Protein AF-A0A9E7EWZ8-F1 (afdb_monomer)

Structure (mmCIF, N/CA/C/O backbone):
data_AF-A0A9E7EWZ8-F1
#
_entry.id   AF-A0A9E7EWZ8-F1
#
loop_
_atom_site.group_PDB
_atom_site.id
_atom_site.type_symbol
_atom_site.label_atom_id
_atom_site.label_alt_id
_atom_site.label_comp_id
_atom_site.label_asym_id
_atom_site.label_entity_id
_atom_site.label_seq_id
_atom_site.pdbx_PDB_ins_code
_atom_site.Cartn_x
_atom_site.Cartn_y
_atom_site.Cartn_z
_atom_site.occupancy
_atom_site.B_iso_or_equiv
_atom_site.auth_seq_id
_atom_site.auth_comp_id
_atom_site.auth_asym_id
_atom_site.auth_atom_id
_atom_site.pdbx_PDB_model_num
ATOM 1 N N . MET A 1 1 ? -55.919 -7.706 15.756 1.00 34.88 1 MET A N 1
ATOM 2 C CA . MET A 1 1 ? -54.892 -8.563 15.120 1.00 34.88 1 MET A CA 1
ATOM 3 C C . MET A 1 1 ? -53.896 -7.670 14.399 1.00 34.88 1 MET A C 1
ATOM 5 O O . MET A 1 1 ? -54.303 -6.879 13.559 1.00 34.88 1 MET A O 1
ATOM 9 N N . LYS A 1 2 ? -52.622 -7.736 14.800 1.00 37.19 2 LYS A N 1
ATOM 10 C CA . LYS A 1 2 ? -51.509 -6.950 14.251 1.00 37.19 2 LYS A CA 1
ATOM 11 C C . LYS A 1 2 ? -51.188 -7.397 12.819 1.00 37.19 2 LYS A C 1
ATOM 13 O O . LYS A 1 2 ? -51.074 -8.593 12.573 1.00 37.19 2 LYS A O 1
ATOM 18 N N . ARG A 1 3 ? -50.943 -6.445 11.919 1.00 30.86 3 ARG A N 1
ATOM 19 C CA . ARG A 1 3 ? -50.059 -6.634 10.760 1.00 30.86 3 ARG A CA 1
ATOM 20 C C . ARG A 1 3 ? -49.064 -5.478 10.761 1.00 30.86 3 ARG A C 1
ATOM 22 O O . ARG A 1 3 ? -49.385 -4.379 10.330 1.00 30.86 3 ARG A O 1
ATOM 29 N N . GLN A 1 4 ? -47.894 -5.724 11.343 1.00 34.41 4 GLN A N 1
ATOM 30 C CA . GLN A 1 4 ? -46.719 -4.868 11.202 1.00 34.41 4 GLN A CA 1
ATOM 31 C C . GLN A 1 4 ? -46.021 -5.235 9.889 1.00 34.41 4 GLN A C 1
ATOM 33 O O . GLN A 1 4 ? -45.801 -6.413 9.607 1.00 34.41 4 GLN A O 1
ATOM 38 N N . ALA A 1 5 ? -45.732 -4.217 9.081 1.00 38.06 5 ALA A N 1
ATOM 39 C CA . ALA A 1 5 ? -44.896 -4.308 7.890 1.00 38.06 5 ALA A CA 1
ATOM 40 C C . ALA A 1 5 ? -43.422 -4.554 8.289 1.00 38.06 5 ALA A C 1
ATOM 42 O O . ALA A 1 5 ? -43.029 -4.178 9.395 1.00 38.06 5 ALA A O 1
ATOM 43 N N . PRO A 1 6 ? -42.603 -5.191 7.432 1.00 39.62 6 PRO A N 1
ATOM 44 C CA . PRO A 1 6 ? -41.259 -5.607 7.805 1.00 39.62 6 PRO A CA 1
ATOM 45 C C . PRO A 1 6 ? -40.317 -4.402 7.886 1.00 39.62 6 PRO A C 1
ATOM 47 O O . PRO A 1 6 ? -40.080 -3.691 6.912 1.00 39.62 6 PRO A O 1
ATOM 50 N N . GLU A 1 7 ? -39.752 -4.210 9.071 1.00 36.72 7 GLU A N 1
ATOM 51 C CA . GLU A 1 7 ? -38.793 -3.175 9.455 1.00 36.72 7 GLU A CA 1
ATOM 52 C C . GLU A 1 7 ? -37.387 -3.474 8.884 1.00 36.72 7 GLU A C 1
ATOM 54 O O . GLU A 1 7 ? -36.395 -3.597 9.598 1.00 36.72 7 GLU A O 1
ATOM 59 N N . ALA A 1 8 ? -37.289 -3.637 7.561 1.00 39.12 8 ALA A N 1
ATOM 60 C CA . ALA A 1 8 ? -36.042 -3.891 6.835 1.00 39.12 8 ALA A CA 1
ATOM 61 C C . ALA A 1 8 ? -35.404 -2.590 6.306 1.00 39.12 8 ALA A C 1
ATOM 63 O O . ALA A 1 8 ? -34.856 -2.541 5.205 1.00 39.12 8 ALA A O 1
ATOM 64 N N . ALA A 1 9 ? -35.441 -1.517 7.100 1.00 39.19 9 ALA A N 1
ATOM 65 C CA . ALA A 1 9 ? -34.674 -0.301 6.844 1.00 39.19 9 ALA A CA 1
ATOM 66 C C . ALA A 1 9 ? -33.208 -0.516 7.276 1.00 39.19 9 ALA A C 1
ATOM 68 O O . ALA A 1 9 ? -32.762 -0.077 8.330 1.00 39.19 9 ALA A O 1
ATOM 69 N N . THR A 1 10 ? -32.484 -1.282 6.455 1.00 43.75 10 THR A N 1
ATOM 70 C CA . THR A 1 10 ? -31.023 -1.315 6.260 1.00 43.75 10 THR A CA 1
ATOM 71 C C . THR A 1 10 ? -30.166 -0.754 7.408 1.00 43.75 10 THR A C 1
ATOM 73 O O . THR A 1 10 ? -29.656 0.367 7.337 1.00 43.75 10 THR A O 1
ATOM 76 N N . ARG A 1 11 ? -29.852 -1.579 8.418 1.00 45.97 11 ARG A N 1
ATOM 77 C CA . ARG A 1 11 ? -28.589 -1.397 9.151 1.00 45.97 11 ARG A CA 1
ATOM 78 C C . ARG A 1 11 ? -27.462 -1.653 8.151 1.00 45.97 11 ARG A C 1
ATOM 80 O O . ARG A 1 11 ? -27.080 -2.801 7.944 1.00 45.97 11 ARG A O 1
ATOM 87 N N . ARG A 1 12 ? -26.937 -0.610 7.493 1.00 53.25 12 ARG A N 1
ATOM 88 C CA . ARG A 1 12 ? -25.645 -0.726 6.796 1.00 53.25 12 ARG A CA 1
ATOM 89 C C . ARG A 1 12 ? -24.671 -1.292 7.823 1.00 53.25 12 ARG A C 1
ATOM 91 O O . ARG A 1 12 ? -24.496 -0.684 8.880 1.00 53.25 12 ARG A O 1
ATOM 98 N N . SER A 1 13 ? -24.111 -2.468 7.548 1.00 60.56 13 SER A N 1
ATOM 99 C CA . SER A 1 13 ? -23.089 -3.066 8.403 1.00 60.56 13 SER A CA 1
ATOM 100 C C . SER A 1 13 ? -22.003 -2.025 8.694 1.00 60.56 13 SER A C 1
ATOM 102 O O . SER A 1 13 ? -21.724 -1.180 7.838 1.00 60.56 13 SER A O 1
ATOM 104 N N . SER A 1 14 ? -21.404 -2.024 9.889 1.00 69.31 14 SER A N 1
ATOM 105 C CA . SER A 1 14 ? -20.381 -1.022 10.219 1.00 69.31 14 SER A CA 1
ATOM 106 C C . SER A 1 14 ? -19.256 -1.006 9.179 1.00 69.31 14 SER A C 1
ATOM 108 O O . SER A 1 14 ? -18.826 0.074 8.785 1.00 69.31 14 SER A O 1
ATOM 110 N N . TYR A 1 15 ? -18.897 -2.163 8.603 1.00 76.00 15 TYR A N 1
ATOM 111 C CA . TYR A 1 15 ? -17.931 -2.231 7.505 1.00 76.00 15 TYR A CA 1
ATOM 112 C C . TYR A 1 15 ? -18.390 -1.520 6.225 1.00 76.00 15 TYR A C 1
ATOM 114 O O . TYR A 1 15 ? -17.564 -0.919 5.541 1.00 76.00 15 TYR A O 1
ATOM 122 N N . ALA A 1 16 ? -19.688 -1.531 5.899 1.00 81.81 16 ALA A N 1
ATOM 123 C CA . ALA A 1 16 ? -20.202 -0.789 4.753 1.00 81.81 16 ALA A CA 1
ATOM 124 C C . ALA A 1 16 ? -20.074 0.718 4.969 1.00 81.81 16 ALA A C 1
ATOM 126 O O . ALA A 1 16 ? -19.620 1.453 4.093 1.00 81.81 16 ALA A O 1
ATOM 127 N N . ARG A 1 17 ? -20.391 1.183 6.179 1.00 83.62 17 ARG A N 1
ATOM 128 C CA . ARG A 1 17 ? -20.191 2.587 6.543 1.00 83.62 17 ARG A CA 1
ATOM 129 C C . ARG A 1 17 ? -18.715 2.983 6.460 1.00 83.62 17 ARG A C 1
ATOM 131 O O . ARG A 1 17 ? -18.407 4.012 5.872 1.00 83.62 17 ARG A O 1
ATOM 138 N N . CYS A 1 18 ? -17.814 2.147 6.975 1.00 87.50 18 CYS A N 1
ATOM 139 C CA . CYS A 1 18 ? -16.376 2.391 6.903 1.00 87.50 18 CYS A CA 1
ATOM 140 C C . CYS A 1 18 ? -15.867 2.428 5.452 1.00 87.50 18 CYS A C 1
ATOM 142 O O . CYS A 1 18 ? -15.155 3.358 5.087 1.00 87.50 18 CYS A O 1
ATOM 144 N N . CYS A 1 19 ? -16.277 1.484 4.596 1.00 91.69 19 CYS A N 1
ATOM 145 C CA . CYS A 1 19 ? -15.894 1.488 3.181 1.00 91.69 19 CYS A CA 1
ATOM 146 C C . CYS A 1 19 ? -16.435 2.701 2.413 1.00 91.69 19 CYS A C 1
ATOM 148 O O . CYS A 1 19 ? -15.757 3.197 1.511 1.00 91.69 19 CYS A O 1
ATOM 150 N N . ALA A 1 20 ? -17.621 3.205 2.766 1.00 92.00 20 ALA A N 1
ATOM 151 C CA . ALA A 1 20 ? -18.188 4.405 2.150 1.00 92.00 20 ALA A CA 1
ATOM 152 C C . ALA A 1 20 ? -17.351 5.673 2.403 1.00 92.00 20 ALA A C 1
ATOM 154 O O . ALA A 1 20 ? -17.401 6.588 1.590 1.00 92.00 20 ALA A O 1
ATOM 155 N N . ALA A 1 21 ? -16.568 5.713 3.486 1.00 90.25 21 ALA A N 1
ATOM 156 C CA . ALA A 1 21 ? -15.674 6.824 3.816 1.00 90.25 21 ALA A CA 1
ATOM 157 C C . ALA A 1 21 ? -14.278 6.713 3.167 1.00 90.25 21 ALA A C 1
ATOM 159 O O . ALA A 1 21 ? -13.420 7.562 3.394 1.00 90.25 21 ALA A O 1
ATOM 160 N N . THR A 1 22 ? -14.021 5.665 2.376 1.00 95.06 22 THR A N 1
ATOM 161 C CA . THR A 1 22 ? -12.732 5.478 1.687 1.00 95.06 22 THR A CA 1
ATOM 162 C C . THR A 1 22 ? -12.719 6.148 0.313 1.00 95.06 22 THR A C 1
ATOM 164 O O . THR A 1 22 ? -13.764 6.348 -0.300 1.00 95.06 22 THR A O 1
ATOM 167 N N . LEU A 1 23 ? -11.526 6.441 -0.218 1.00 96.88 23 LEU A N 1
ATOM 168 C CA . LEU A 1 23 ? -11.376 7.010 -1.564 1.00 96.88 23 LEU A CA 1
ATOM 169 C C . LEU A 1 23 ? -11.792 6.028 -2.674 1.00 96.88 23 LEU A C 1
ATOM 171 O O . LEU A 1 23 ? -12.221 6.451 -3.747 1.00 96.88 23 LEU A O 1
ATOM 175 N N . TYR A 1 24 ? -11.703 4.715 -2.425 1.00 97.56 24 TYR A N 1
ATOM 176 C CA . TYR A 1 24 ? -12.107 3.684 -3.383 1.00 97.56 24 TYR A CA 1
ATOM 177 C C . TYR A 1 24 ? -13.147 2.726 -2.775 1.00 97.56 24 TYR A C 1
ATOM 179 O O . TYR A 1 24 ? -12.832 1.547 -2.556 1.00 97.56 24 TYR A O 1
ATOM 187 N N . PRO A 1 25 ? -14.403 3.172 -2.554 1.00 95.56 25 PRO A N 1
ATOM 188 C CA . PRO A 1 25 ? -15.413 2.384 -1.850 1.00 95.56 25 PRO A CA 1
ATOM 189 C C . PRO A 1 25 ? -15.692 1.040 -2.515 1.00 95.56 25 PRO A C 1
ATOM 191 O O . PRO A 1 25 ? -15.663 0.012 -1.846 1.00 95.56 25 PRO A O 1
ATOM 194 N N . GLY A 1 26 ? -15.896 1.017 -3.838 1.00 95.81 26 GLY A N 1
ATOM 195 C CA . GLY A 1 26 ? -16.184 -0.221 -4.573 1.00 95.81 26 GLY A CA 1
ATOM 196 C C . GLY A 1 26 ? -15.098 -1.284 -4.392 1.00 95.81 26 GLY A C 1
ATOM 197 O O . GLY A 1 26 ? -15.408 -2.447 -4.146 1.00 95.81 26 GLY A O 1
ATOM 198 N N . LEU A 1 27 ? -13.826 -0.865 -4.412 1.00 96.75 27 LEU A N 1
ATOM 199 C CA . LEU A 1 27 ? -12.695 -1.753 -4.153 1.00 96.75 27 LEU A CA 1
ATOM 200 C C . LEU A 1 27 ? -12.657 -2.215 -2.692 1.00 96.75 27 LEU A C 1
ATOM 202 O O . LEU A 1 27 ? -12.369 -3.382 -2.434 1.00 96.75 27 LEU A O 1
ATOM 206 N N . CYS A 1 28 ? -12.944 -1.322 -1.740 1.00 95.50 28 CYS A N 1
ATOM 207 C CA . CYS A 1 28 ? -13.028 -1.666 -0.320 1.00 95.50 28 CYS A CA 1
ATOM 208 C C . CYS A 1 28 ? -14.061 -2.780 -0.105 1.00 95.50 28 CYS A C 1
ATOM 210 O O . CYS A 1 28 ? -13.725 -3.846 0.411 1.00 95.50 28 CYS A O 1
ATOM 212 N N . TYR A 1 29 ? -15.280 -2.575 -0.611 1.00 92.62 29 TYR A N 1
ATOM 213 C CA . TYR A 1 29 ? -16.369 -3.542 -0.526 1.00 92.62 29 TYR A CA 1
ATOM 214 C C . TYR A 1 29 ? -16.002 -4.890 -1.137 1.00 92.62 29 TYR A C 1
ATOM 216 O O . TYR A 1 29 ? -16.095 -5.908 -0.454 1.00 92.62 29 TYR A O 1
ATOM 224 N N . SER A 1 30 ? -15.559 -4.910 -2.398 1.00 93.56 30 SER A N 1
ATOM 225 C CA . SER A 1 30 ? -15.259 -6.167 -3.089 1.00 93.56 30 SER A CA 1
ATOM 226 C C . SER A 1 30 ? -14.137 -6.948 -2.407 1.00 93.56 30 SER A C 1
ATOM 228 O O . SER A 1 30 ? -14.163 -8.173 -2.382 1.00 93.56 30 SER A O 1
ATOM 230 N N . SER A 1 31 ? -13.153 -6.245 -1.841 1.00 93.56 31 SER A N 1
ATOM 231 C CA . SER A 1 31 ? -11.995 -6.873 -1.194 1.00 93.56 31 SER A CA 1
ATOM 232 C C . SER A 1 31 ? -12.333 -7.465 0.172 1.00 93.56 31 SER A C 1
ATOM 234 O O . SER A 1 31 ? -11.724 -8.450 0.579 1.00 93.56 31 SER A O 1
ATOM 236 N N . LEU A 1 32 ? -13.300 -6.874 0.875 1.00 90.38 32 LEU A N 1
ATOM 237 C CA . LEU A 1 32 ? -13.670 -7.253 2.238 1.00 90.38 32 LEU A CA 1
ATOM 238 C C . LEU A 1 32 ? -14.927 -8.123 2.316 1.00 90.38 32 LEU A C 1
ATOM 240 O O . LEU A 1 32 ? -15.175 -8.719 3.361 1.00 90.38 32 LEU A O 1
ATOM 244 N N . ALA A 1 33 ? -15.694 -8.246 1.229 1.00 87.69 33 ALA A N 1
ATOM 245 C CA . ALA A 1 33 ? -16.934 -9.024 1.188 1.00 87.69 33 ALA A CA 1
ATOM 246 C C . ALA A 1 33 ? -16.750 -10.471 1.684 1.00 87.69 33 ALA A C 1
ATOM 248 O O . ALA A 1 33 ? -17.558 -10.957 2.472 1.00 87.69 33 ALA A O 1
ATOM 249 N N . GLY A 1 34 ? -15.649 -11.128 1.302 1.00 87.50 34 GLY A N 1
ATOM 250 C CA . GLY A 1 34 ? -15.321 -12.490 1.748 1.00 87.50 34 GLY A CA 1
ATOM 251 C C . GLY A 1 34 ? -14.943 -12.616 3.230 1.00 87.50 34 GLY A C 1
ATOM 252 O O . GLY A 1 34 ? -14.850 -13.725 3.743 1.00 87.50 34 GLY A O 1
ATOM 253 N N . TYR A 1 35 ? -14.746 -11.496 3.930 1.00 86.81 35 TYR A N 1
ATOM 254 C CA . TYR A 1 35 ? -14.350 -11.441 5.339 1.00 86.81 35 TYR A CA 1
ATOM 255 C C . TYR A 1 35 ? -15.470 -10.921 6.247 1.00 86.81 35 TYR A C 1
ATOM 257 O O . TYR A 1 35 ? -15.239 -10.708 7.436 1.00 86.81 35 TYR A O 1
ATOM 265 N N . ALA A 1 36 ? -16.686 -10.729 5.724 1.00 80.62 36 ALA A N 1
ATOM 266 C CA . ALA A 1 36 ? -17.801 -10.152 6.475 1.00 80.62 36 ALA A CA 1
ATOM 267 C C . ALA A 1 36 ? -18.122 -10.920 7.775 1.00 80.62 36 ALA A C 1
ATOM 269 O O . ALA A 1 36 ? -18.443 -10.299 8.786 1.00 80.62 36 ALA A O 1
ATOM 270 N N . SER A 1 37 ? -17.981 -12.250 7.777 1.00 79.88 37 SER A N 1
ATOM 271 C CA . SER A 1 37 ? -18.191 -13.098 8.963 1.00 79.88 37 SER A CA 1
ATOM 272 C C . SER A 1 37 ? -17.099 -12.956 10.028 1.00 79.88 37 SER A C 1
ATOM 274 O O . SER A 1 37 ? -17.388 -13.135 11.210 1.00 79.88 37 SER A O 1
ATOM 276 N N . VAL A 1 38 ? -15.869 -12.629 9.618 1.00 79.88 38 VAL A N 1
ATOM 277 C CA . VAL A 1 38 ? -14.710 -12.418 10.502 1.00 79.88 38 VAL A CA 1
ATOM 278 C C . VAL A 1 38 ? -14.738 -11.009 11.085 1.00 79.88 38 VAL A C 1
ATOM 280 O O . VAL A 1 38 ? -14.566 -10.824 12.283 1.00 79.88 38 VAL A O 1
ATOM 283 N N . VAL A 1 39 ? -14.986 -10.015 10.233 1.00 79.31 39 VAL A N 1
ATOM 284 C CA . VAL A 1 39 ? -14.996 -8.601 10.616 1.00 79.31 39 VAL A CA 1
ATOM 285 C C . VAL A 1 39 ? -16.234 -8.254 11.445 1.00 79.31 39 VAL A C 1
ATOM 287 O O . VAL A 1 39 ? -16.150 -7.482 12.400 1.00 79.31 39 VAL A O 1
ATOM 290 N N . GLN A 1 40 ? -17.393 -8.813 11.083 1.00 76.19 40 GLN A N 1
ATOM 291 C CA . GLN A 1 40 ? -18.688 -8.515 11.693 1.00 76.19 40 GLN A CA 1
ATOM 292 C C . GLN A 1 40 ? -18.926 -6.999 11.819 1.00 76.19 40 GLN A C 1
ATOM 294 O O . GLN A 1 40 ? -19.027 -6.307 10.805 1.00 76.19 40 GLN A O 1
ATOM 299 N N . GLN A 1 41 ? -19.035 -6.484 13.051 1.00 77.81 41 GLN A N 1
ATOM 300 C CA . GLN A 1 41 ? -19.188 -5.058 13.338 1.00 77.81 41 GLN A CA 1
ATOM 301 C C . GLN A 1 41 ? -17.911 -4.400 13.902 1.00 77.81 41 GLN A C 1
ATOM 303 O O . GLN A 1 41 ? -17.958 -3.236 14.298 1.00 77.81 41 GLN A O 1
ATOM 308 N N . ASN A 1 42 ? -16.778 -5.109 13.940 1.00 85.25 42 ASN A N 1
ATOM 309 C CA . ASN A 1 42 ? -15.553 -4.659 14.598 1.00 85.25 42 ASN A CA 1
ATOM 310 C C . ASN A 1 42 ? -14.650 -3.863 13.637 1.00 85.25 42 ASN A C 1
ATOM 312 O O . ASN A 1 42 ? -14.044 -4.418 12.722 1.00 85.25 42 ASN A O 1
ATOM 316 N N . ALA A 1 43 ? -14.531 -2.555 13.872 1.00 87.31 43 ALA A N 1
ATOM 317 C CA . ALA A 1 43 ? -13.716 -1.663 13.048 1.00 87.31 43 ALA A CA 1
ATOM 318 C C . ALA A 1 43 ? -12.201 -1.939 13.159 1.00 87.31 43 ALA A C 1
ATOM 320 O O . ALA A 1 43 ? -11.474 -1.762 12.182 1.00 87.31 43 ALA A O 1
ATOM 321 N N . ILE A 1 44 ? -11.720 -2.412 14.315 1.00 89.69 44 ILE A N 1
ATOM 322 C CA .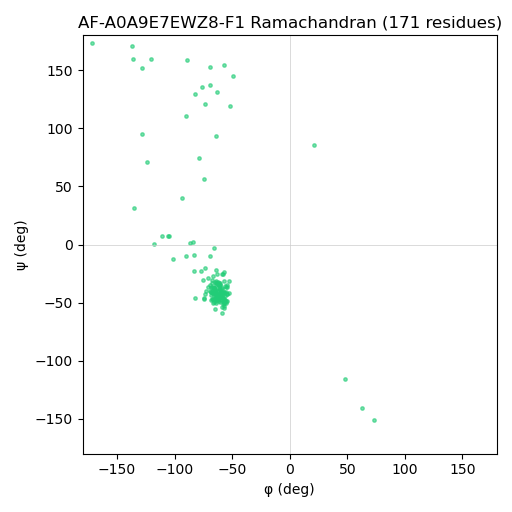 ILE A 1 44 ? -10.311 -2.794 14.498 1.00 89.69 44 ILE A CA 1
ATOM 323 C C . ILE A 1 44 ? -10.004 -4.027 13.645 1.00 89.69 44 ILE A C 1
ATOM 325 O O . ILE A 1 44 ? -9.018 -4.042 12.908 1.00 89.69 44 ILE A O 1
ATOM 329 N N . GLU A 1 45 ? -10.876 -5.039 13.691 1.00 90.62 45 GLU A N 1
ATOM 330 C CA . GLU A 1 45 ? -10.698 -6.246 12.878 1.00 90.62 45 GLU A CA 1
ATOM 331 C C . GLU A 1 45 ? -10.824 -5.928 11.383 1.00 90.62 45 GLU A C 1
ATOM 333 O O . GLU A 1 45 ? -10.048 -6.433 10.575 1.00 90.62 45 GLU A O 1
ATOM 338 N N . LEU A 1 46 ? -11.731 -5.019 11.007 1.00 91.69 46 LEU A N 1
ATOM 339 C CA . LEU A 1 46 ? -11.838 -4.503 9.642 1.00 91.69 46 LEU A CA 1
ATOM 340 C C . LEU A 1 46 ? -10.511 -3.905 9.150 1.00 91.69 46 LEU A C 1
ATOM 342 O O . LEU A 1 46 ? -10.038 -4.268 8.071 1.00 91.69 46 LEU A O 1
ATOM 346 N N . ALA A 1 47 ? -9.902 -3.013 9.935 1.00 93.31 47 ALA A N 1
ATOM 347 C CA . ALA A 1 47 ? -8.628 -2.382 9.594 1.00 93.31 47 ALA A CA 1
ATOM 348 C C . ALA A 1 47 ? -7.475 -3.402 9.541 1.00 93.31 47 ALA A C 1
ATOM 350 O O . ALA A 1 47 ? -6.645 -3.360 8.631 1.00 93.31 47 ALA A O 1
ATOM 351 N N . HIS A 1 48 ? -7.449 -4.364 10.467 1.00 94.69 48 HIS A N 1
ATOM 352 C CA . HIS A 1 48 ? -6.465 -5.447 10.480 1.00 94.69 48 HIS A CA 1
ATOM 353 C C . HIS A 1 48 ? -6.575 -6.347 9.237 1.00 94.69 48 HIS A C 1
ATOM 355 O O . HIS A 1 48 ? -5.564 -6.641 8.591 1.00 94.69 48 HIS A O 1
ATOM 361 N N . VAL A 1 49 ? -7.789 -6.753 8.854 1.00 94.88 49 VAL A N 1
ATOM 362 C CA . VAL A 1 49 ? -8.030 -7.541 7.635 1.00 94.88 49 VAL A CA 1
ATOM 363 C C . VAL A 1 49 ? -7.651 -6.742 6.388 1.00 94.88 49 VAL A C 1
ATOM 365 O O . VAL A 1 49 ? -6.983 -7.285 5.505 1.00 94.88 49 VAL A O 1
ATOM 368 N N . ALA A 1 50 ? -8.001 -5.455 6.323 1.00 95.94 50 ALA A N 1
ATOM 369 C CA . ALA A 1 50 ? -7.610 -4.586 5.217 1.00 95.94 50 ALA A CA 1
ATOM 370 C C . ALA A 1 50 ? -6.079 -4.503 5.073 1.00 95.94 50 ALA A C 1
ATOM 372 O O . ALA A 1 50 ? -5.555 -4.720 3.978 1.00 95.94 50 ALA A O 1
ATOM 373 N N . ALA A 1 51 ? -5.347 -4.333 6.181 1.00 97.06 51 ALA A N 1
ATOM 374 C CA . ALA A 1 51 ? -3.884 -4.357 6.184 1.00 97.06 51 ALA A CA 1
ATOM 375 C C . ALA A 1 51 ? -3.311 -5.696 5.692 1.00 97.06 51 ALA A C 1
ATOM 377 O O . ALA A 1 51 ? -2.350 -5.708 4.922 1.00 97.06 51 ALA A O 1
ATOM 378 N N . LYS A 1 52 ? -3.921 -6.834 6.057 1.00 97.31 52 LYS A N 1
ATOM 379 C CA . LYS A 1 52 ? -3.517 -8.156 5.541 1.00 97.31 52 LYS A CA 1
ATOM 380 C C . LYS A 1 52 ? -3.742 -8.294 4.034 1.00 97.31 52 LYS A C 1
ATOM 382 O O . LYS A 1 52 ? -2.889 -8.861 3.350 1.00 97.31 52 LYS A O 1
ATOM 387 N N . ILE A 1 53 ? -4.861 -7.788 3.515 1.00 97.69 53 ILE A N 1
ATOM 388 C CA . ILE A 1 53 ? -5.136 -7.779 2.072 1.00 97.69 53 ILE A CA 1
ATOM 389 C C . ILE A 1 53 ? -4.101 -6.906 1.358 1.00 97.69 53 ILE A C 1
ATOM 391 O O . ILE A 1 53 ? -3.498 -7.365 0.388 1.00 97.69 53 ILE A O 1
ATOM 395 N N . THR A 1 54 ? -3.844 -5.690 1.851 1.00 98.56 54 THR A N 1
ATOM 396 C CA . THR A 1 54 ? -2.816 -4.799 1.291 1.00 98.56 54 THR A CA 1
ATOM 397 C C . THR A 1 54 ? -1.444 -5.468 1.287 1.00 98.56 54 THR A C 1
ATOM 399 O O . THR A 1 54 ? -0.791 -5.494 0.248 1.00 98.56 54 THR A O 1
ATOM 402 N N . LEU A 1 55 ? -1.042 -6.098 2.394 1.00 98.56 55 LEU A N 1
ATOM 403 C CA . LEU A 1 55 ? 0.220 -6.835 2.494 1.00 98.56 55 LEU A CA 1
ATOM 404 C C . LEU A 1 55 ? 0.339 -7.932 1.425 1.00 98.56 55 LEU A C 1
ATOM 406 O O . LEU A 1 55 ? 1.388 -8.080 0.801 1.00 98.56 55 LEU A O 1
ATOM 410 N N . ALA A 1 56 ? -0.728 -8.700 1.192 1.00 98.56 56 ALA A N 1
ATOM 411 C CA . ALA A 1 56 ? -0.739 -9.732 0.157 1.00 98.56 56 ALA A CA 1
ATOM 412 C C . ALA A 1 56 ? -0.620 -9.137 -1.258 1.00 98.56 56 ALA A C 1
ATOM 414 O O . ALA A 1 56 ? 0.061 -9.705 -2.113 1.00 98.56 56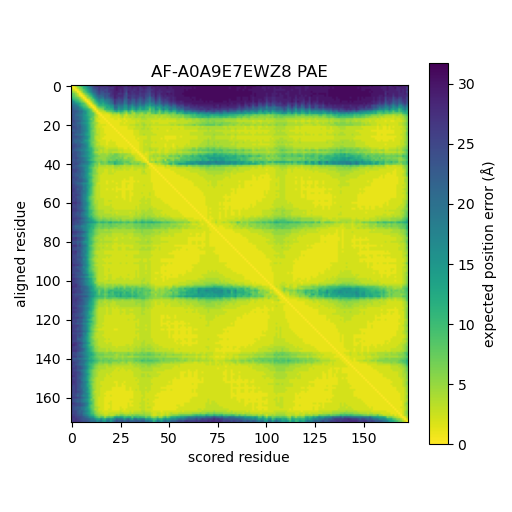 ALA A O 1
ATOM 415 N N . ARG A 1 57 ? -1.255 -7.984 -1.507 1.00 98.69 57 ARG A N 1
ATOM 416 C CA . ARG A 1 57 ? -1.165 -7.273 -2.791 1.00 98.69 57 ARG A CA 1
ATOM 417 C C . ARG A 1 57 ? 0.225 -6.695 -3.037 1.00 98.69 57 ARG A C 1
ATOM 419 O O . ARG A 1 57 ? 0.729 -6.874 -4.140 1.00 98.69 57 ARG A O 1
ATOM 426 N N . LEU A 1 58 ? 0.842 -6.088 -2.024 1.00 98.75 58 LEU A N 1
ATOM 427 C CA . LEU A 1 58 ? 2.213 -5.582 -2.096 1.00 98.75 58 LEU A CA 1
ATOM 428 C C . LEU A 1 58 ? 3.198 -6.716 -2.392 1.00 98.75 58 LEU A C 1
ATOM 430 O O . LEU A 1 58 ? 3.909 -6.644 -3.379 1.00 98.75 58 LEU A O 1
ATOM 434 N N . ARG A 1 59 ? 3.139 -7.836 -1.659 1.00 98.75 59 ARG A N 1
ATOM 435 C CA . ARG A 1 59 ? 4.006 -9.005 -1.926 1.00 98.75 59 ARG A CA 1
ATOM 436 C C . ARG A 1 59 ? 3.859 -9.561 -3.338 1.00 98.75 59 ARG A C 1
ATOM 438 O O . ARG A 1 59 ? 4.844 -9.948 -3.963 1.00 98.75 59 ARG A O 1
ATOM 445 N N . SER A 1 60 ? 2.622 -9.634 -3.831 1.00 98.69 60 SER A N 1
ATOM 446 C CA . SER A 1 60 ? 2.355 -10.078 -5.199 1.00 98.69 60 SER A CA 1
ATOM 447 C C . SER A 1 60 ? 2.928 -9.113 -6.234 1.00 98.69 60 SER A C 1
ATOM 449 O O . SER A 1 60 ? 3.296 -9.568 -7.314 1.00 98.69 60 SER A O 1
ATOM 451 N N . LEU A 1 61 ? 2.963 -7.815 -5.931 1.00 98.56 61 LEU A N 1
ATOM 452 C CA . LEU A 1 61 ?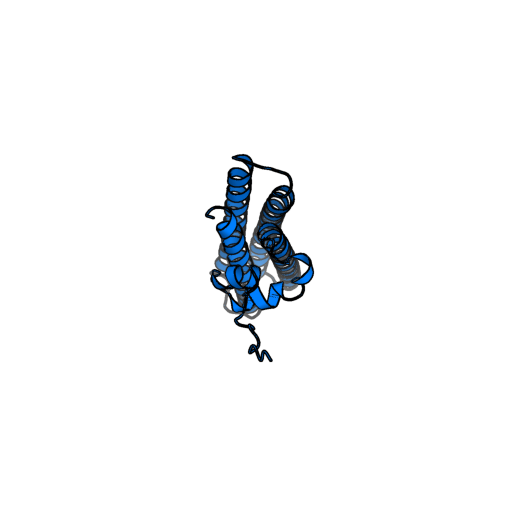 3.557 -6.796 -6.786 1.00 98.56 61 LEU A CA 1
ATOM 453 C C . LEU A 1 61 ? 5.087 -6.866 -6.742 1.00 98.56 61 LEU A C 1
ATOM 455 O O . LEU A 1 61 ? 5.685 -6.971 -7.804 1.00 98.56 61 LEU A O 1
ATOM 459 N N . THR A 1 62 ? 5.706 -6.956 -5.560 1.00 98.50 62 THR A N 1
ATOM 460 C CA . THR A 1 62 ? 7.160 -7.158 -5.447 1.00 98.50 62 THR A CA 1
ATOM 461 C C . THR A 1 62 ? 7.605 -8.393 -6.231 1.00 98.50 62 THR A C 1
ATOM 463 O O . THR A 1 62 ? 8.495 -8.324 -7.069 1.00 98.50 62 THR A O 1
ATOM 466 N N . SER A 1 63 ? 6.917 -9.527 -6.039 1.00 98.25 63 SER A N 1
ATOM 467 C CA . SER A 1 63 ? 7.242 -10.780 -6.741 1.00 98.25 63 SER A CA 1
ATOM 468 C C . SER A 1 63 ? 7.118 -10.649 -8.261 1.00 98.25 63 SER A C 1
ATOM 470 O O . SER A 1 63 ? 7.866 -11.284 -9.005 1.00 98.25 63 SER A O 1
ATOM 472 N N . HIS A 1 64 ? 6.149 -9.856 -8.720 1.00 97.62 64 HIS A N 1
ATOM 473 C CA . HIS A 1 64 ? 5.949 -9.576 -10.132 1.00 97.62 64 HIS A CA 1
ATOM 474 C C . HIS A 1 64 ? 7.095 -8.732 -10.698 1.00 97.62 64 HIS A C 1
ATOM 476 O O . HIS A 1 64 ? 7.660 -9.099 -11.725 1.00 97.62 64 HIS A O 1
ATOM 482 N N . ASP A 1 65 ? 7.475 -7.653 -10.019 1.00 96.06 65 ASP A N 1
ATOM 483 C CA . ASP A 1 65 ? 8.503 -6.728 -10.501 1.00 96.06 65 ASP A CA 1
ATOM 484 C C . ASP A 1 65 ? 9.888 -7.386 -10.485 1.00 96.06 65 ASP A C 1
ATOM 486 O O . ASP A 1 65 ? 10.610 -7.343 -11.484 1.00 96.06 65 ASP A O 1
ATOM 490 N N . SER A 1 66 ? 10.198 -8.162 -9.442 1.00 96.25 66 SER A N 1
ATOM 491 C CA . SER A 1 66 ? 11.399 -9.006 -9.414 1.00 96.25 66 SER A CA 1
ATOM 492 C C . SER A 1 66 ? 11.413 -10.048 -10.542 1.00 96.25 66 SER A C 1
ATOM 494 O O . SER A 1 66 ? 12.474 -10.406 -11.060 1.00 96.25 66 SER A O 1
ATOM 496 N N . ALA A 1 67 ? 10.247 -10.568 -10.945 1.00 96.56 67 ALA A N 1
ATOM 497 C CA . ALA A 1 67 ? 10.148 -11.499 -12.065 1.00 96.56 67 ALA A CA 1
ATOM 498 C C . ALA A 1 67 ? 10.329 -10.812 -13.421 1.00 96.56 67 ALA A C 1
ATOM 500 O O . ALA A 1 67 ? 11.049 -11.347 -14.267 1.00 96.56 67 ALA A O 1
ATOM 501 N N . ALA A 1 68 ? 9.730 -9.635 -13.607 1.00 94.88 68 ALA A N 1
ATOM 502 C CA . ALA A 1 68 ? 9.919 -8.810 -14.794 1.00 94.88 68 ALA A CA 1
ATOM 503 C C . ALA A 1 68 ? 11.400 -8.434 -14.973 1.00 94.88 68 ALA A C 1
ATOM 505 O O . ALA A 1 68 ? 11.916 -8.495 -16.088 1.00 94.88 68 ALA A O 1
ATOM 506 N N . GLY A 1 69 ? 12.111 -8.164 -13.870 1.00 93.25 69 GLY A N 1
ATOM 507 C CA . GLY A 1 69 ? 13.533 -7.813 -13.880 1.00 93.25 69 GLY A CA 1
ATOM 508 C C . GLY A 1 69 ? 14.414 -8.831 -14.605 1.00 93.25 69 GLY A C 1
ATOM 509 O O . GLY A 1 69 ? 15.314 -8.435 -15.345 1.00 93.25 69 GLY A O 1
ATOM 510 N N . ARG A 1 70 ? 14.113 -10.133 -14.490 1.00 93.38 70 ARG A N 1
ATOM 511 C CA . ARG A 1 70 ? 14.910 -11.222 -15.092 1.00 93.38 70 ARG A CA 1
ATOM 512 C C . ARG A 1 70 ? 14.945 -11.217 -16.623 1.00 93.38 70 ARG A C 1
ATOM 514 O O . ARG A 1 70 ? 15.846 -11.820 -17.195 1.00 93.38 70 ARG A O 1
ATOM 521 N N . GLY A 1 71 ? 13.970 -10.585 -17.278 1.00 90.25 71 GLY A N 1
ATOM 522 C CA . GLY A 1 71 ? 13.869 -10.514 -18.742 1.00 90.25 71 GLY A CA 1
ATOM 523 C C . 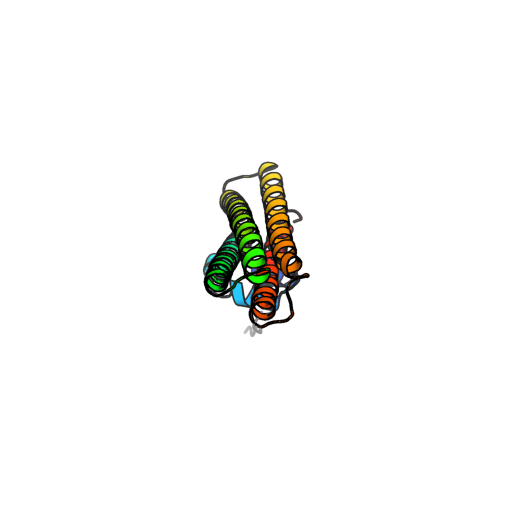GLY A 1 71 ? 14.261 -9.160 -19.338 1.00 90.25 71 GLY A C 1
ATOM 524 O O . GLY A 1 71 ? 14.035 -8.944 -20.524 1.00 90.25 71 GLY A O 1
ATOM 525 N N . THR A 1 72 ? 14.789 -8.240 -18.528 1.00 94.81 72 THR A N 1
ATOM 526 C CA . THR A 1 72 ? 15.050 -6.844 -18.924 1.00 94.81 72 THR A CA 1
ATOM 527 C C . THR A 1 72 ? 16.526 -6.490 -18.788 1.00 94.81 72 THR A C 1
ATOM 529 O O . THR A 1 72 ? 17.266 -7.141 -18.052 1.00 94.81 72 THR A O 1
ATOM 532 N N . THR A 1 73 ? 16.958 -5.439 -19.485 1.00 95.38 73 THR A N 1
ATOM 533 C CA . THR A 1 73 ? 18.312 -4.877 -19.382 1.00 95.38 73 THR A CA 1
ATOM 534 C C . THR A 1 73 ? 18.259 -3.346 -19.340 1.00 95.38 73 THR A C 1
ATOM 536 O O . THR A 1 73 ? 17.206 -2.732 -19.521 1.00 95.38 73 THR A O 1
ATOM 539 N N . GLY A 1 74 ? 19.396 -2.703 -19.064 1.00 96.25 74 GLY A N 1
ATOM 540 C CA . GLY A 1 74 ? 19.510 -1.244 -19.084 1.00 96.25 74 GLY A CA 1
ATOM 541 C C . GLY A 1 74 ? 18.626 -0.543 -18.047 1.00 96.25 74 GLY A C 1
ATOM 542 O O . GLY A 1 74 ? 18.492 -1.001 -16.913 1.00 96.25 74 GLY A O 1
ATOM 543 N N . LEU A 1 75 ? 18.032 0.590 -18.436 1.00 96.06 75 LEU A N 1
ATOM 544 C CA . LEU A 1 75 ? 17.236 1.432 -17.533 1.00 96.06 75 LEU A CA 1
ATOM 545 C C . LEU A 1 75 ? 15.976 0.735 -17.005 1.00 96.06 75 LEU A C 1
ATOM 547 O O . LEU A 1 75 ? 15.566 1.017 -15.885 1.00 96.06 75 LEU A O 1
ATOM 551 N N . GLU A 1 76 ? 15.367 -0.162 -17.787 1.00 96.50 76 GLU A N 1
ATOM 552 C CA . GLU A 1 76 ? 14.204 -0.940 -17.338 1.00 96.50 76 GLU A CA 1
ATOM 553 C C . GLU A 1 76 ? 14.571 -1.855 -16.172 1.00 96.50 76 GLU A C 1
ATOM 555 O O . GLU A 1 76 ? 13.873 -1.874 -15.162 1.00 96.50 76 GLU A O 1
ATOM 560 N N . HIS A 1 77 ? 15.692 -2.567 -16.297 1.00 97.25 77 HIS A N 1
ATOM 561 C CA . HIS A 1 77 ? 16.177 -3.472 -15.262 1.00 97.25 77 HIS A CA 1
ATOM 562 C C . HIS A 1 77 ? 16.539 -2.727 -13.974 1.00 97.25 77 HIS A C 1
ATOM 564 O O . HIS A 1 77 ? 16.122 -3.136 -12.894 1.00 97.25 77 HIS A O 1
ATOM 570 N N . ALA A 1 78 ? 17.254 -1.603 -14.093 1.00 97.50 78 ALA A N 1
ATOM 571 C CA . ALA A 1 78 ? 17.601 -0.770 -12.942 1.00 97.50 78 ALA A CA 1
ATOM 572 C C . ALA A 1 78 ? 16.346 -0.253 -12.216 1.00 97.50 78 ALA A C 1
ATOM 574 O O . ALA A 1 78 ? 16.222 -0.428 -11.009 1.00 97.50 78 ALA A O 1
ATOM 575 N N . ALA A 1 79 ? 15.367 0.284 -12.955 1.00 98.00 79 ALA A N 1
ATOM 576 C CA . ALA A 1 79 ? 14.118 0.769 -12.366 1.00 98.00 79 ALA A CA 1
ATOM 577 C C . ALA A 1 79 ? 13.299 -0.344 -11.684 1.00 98.00 79 ALA A C 1
ATOM 579 O O . ALA A 1 79 ? 12.624 -0.087 -10.691 1.00 98.00 79 ALA A O 1
ATOM 580 N N . LEU A 1 80 ? 13.352 -1.579 -12.197 1.00 98.19 80 LEU A N 1
ATOM 581 C CA . LEU A 1 80 ? 12.694 -2.738 -11.586 1.00 98.19 80 LEU A CA 1
ATOM 582 C C . LEU A 1 80 ? 13.366 -3.190 -10.286 1.00 98.19 80 LEU A C 1
ATOM 584 O O . LEU A 1 80 ? 12.653 -3.604 -9.370 1.00 98.19 80 LEU A O 1
ATOM 588 N N . ILE A 1 81 ? 14.697 -3.112 -10.194 1.00 97.69 81 ILE A N 1
ATOM 589 C CA . ILE A 1 81 ? 15.429 -3.376 -8.945 1.00 97.69 81 ILE A CA 1
ATOM 590 C C . ILE A 1 81 ? 15.050 -2.323 -7.905 1.00 97.69 81 ILE A C 1
ATOM 592 O O . ILE A 1 81 ? 14.509 -2.682 -6.863 1.00 97.69 81 ILE A O 1
ATOM 596 N N . ASP A 1 82 ? 15.220 -1.039 -8.237 1.00 98.06 82 ASP A N 1
ATOM 597 C CA . ASP A 1 82 ? 14.914 0.070 -7.324 1.00 98.06 82 ASP A CA 1
ATOM 598 C C . ASP A 1 82 ? 13.451 0.025 -6.859 1.00 98.06 82 ASP A C 1
ATOM 600 O O . ASP A 1 82 ? 13.133 0.237 -5.688 1.00 98.06 82 ASP A O 1
ATOM 604 N N . CYS A 1 83 ? 12.530 -0.280 -7.779 1.00 98.50 83 CYS A N 1
ATOM 605 C CA . CYS A 1 83 ? 11.130 -0.442 -7.426 1.00 98.50 83 CYS A CA 1
ATOM 606 C C . CYS A 1 83 ? 10.889 -1.667 -6.528 1.00 98.50 83 CYS A C 1
ATOM 608 O O . CYS A 1 83 ? 10.109 -1.561 -5.582 1.00 98.50 83 CYS A O 1
ATOM 610 N N . SER A 1 84 ? 11.531 -2.811 -6.790 1.00 98.25 84 SER A N 1
ATOM 611 C CA . SER A 1 84 ? 11.374 -4.011 -5.952 1.00 98.25 84 SER A CA 1
ATOM 612 C C . SER A 1 84 ? 11.797 -3.738 -4.508 1.00 98.25 84 SER A C 1
ATOM 614 O O . SER A 1 84 ? 11.065 -4.120 -3.597 1.00 98.25 84 SER A O 1
ATOM 616 N N . ASP A 1 85 ? 12.897 -3.008 -4.303 1.00 98.38 85 ASP A N 1
ATOM 617 C CA . ASP A 1 85 ? 13.376 -2.623 -2.970 1.00 98.38 85 ASP A CA 1
ATOM 618 C C . ASP A 1 85 ? 12.354 -1.733 -2.239 1.00 98.38 85 ASP A C 1
ATOM 620 O O . ASP A 1 85 ? 11.964 -2.018 -1.105 1.00 98.38 85 ASP A O 1
ATOM 624 N N . LEU A 1 86 ? 11.822 -0.708 -2.918 1.00 98.81 86 LEU A N 1
ATOM 625 C CA . LEU A 1 86 ? 10.772 0.160 -2.364 1.00 98.81 86 LEU A CA 1
ATOM 626 C C . LEU A 1 86 ? 9.484 -0.611 -2.036 1.00 98.81 86 LEU A C 1
ATOM 628 O O . LEU A 1 86 ? 8.817 -0.347 -1.034 1.00 98.81 86 LEU A O 1
ATOM 632 N N . LEU A 1 87 ? 9.103 -1.576 -2.873 1.00 98.81 87 LEU A N 1
ATOM 633 C CA . LEU A 1 87 ? 7.927 -2.407 -2.625 1.00 98.81 87 LEU A CA 1
ATOM 634 C C . LEU A 1 87 ? 8.136 -3.360 -1.443 1.00 98.81 87 LEU A C 1
ATOM 636 O O . LEU A 1 87 ? 7.186 -3.612 -0.697 1.00 98.81 87 LEU A O 1
ATOM 640 N N . ASP A 1 88 ? 9.348 -3.874 -1.241 1.00 98.69 88 ASP A N 1
ATOM 641 C CA . ASP A 1 88 ? 9.688 -4.679 -0.067 1.00 98.69 88 ASP A CA 1
ATOM 642 C C . ASP A 1 88 ? 9.673 -3.856 1.229 1.00 98.69 88 ASP A C 1
ATOM 644 O O . ASP A 1 88 ? 9.145 -4.321 2.251 1.00 98.69 88 ASP A O 1
ATOM 648 N N . ASP A 1 89 ? 10.118 -2.601 1.182 1.00 98.75 89 ASP A N 1
ATOM 649 C CA . ASP A 1 89 ? 9.932 -1.657 2.285 1.00 98.75 89 ASP A CA 1
ATOM 650 C C . ASP A 1 89 ? 8.441 -1.420 2.566 1.00 98.75 89 ASP A C 1
ATOM 652 O O . ASP A 1 89 ? 7.988 -1.584 3.708 1.00 98.75 89 ASP A O 1
ATOM 656 N N . ALA A 1 90 ? 7.632 -1.174 1.529 1.00 98.75 90 ALA A N 1
ATOM 657 C CA . ALA A 1 90 ? 6.180 -1.035 1.652 1.00 98.75 90 ALA A CA 1
ATOM 658 C C . ALA A 1 90 ? 5.520 -2.276 2.290 1.00 98.75 90 ALA A C 1
ATOM 660 O O . ALA A 1 90 ? 4.644 -2.148 3.157 1.00 98.75 90 ALA A O 1
ATOM 661 N N . VAL A 1 91 ? 5.956 -3.489 1.923 1.00 98.88 91 VAL A N 1
ATOM 662 C CA . VAL A 1 91 ? 5.555 -4.752 2.575 1.00 98.88 91 VAL A CA 1
ATOM 663 C C . VAL A 1 91 ? 5.911 -4.722 4.064 1.00 98.88 91 VAL A C 1
ATOM 665 O O . VAL A 1 91 ? 5.091 -5.103 4.914 1.00 98.88 91 VAL A O 1
ATOM 668 N N . GLY A 1 92 ? 7.119 -4.270 4.399 1.00 98.69 92 GLY A N 1
ATOM 669 C CA . GLY A 1 92 ? 7.593 -4.088 5.766 1.00 98.69 92 GLY A CA 1
ATOM 670 C C . GLY A 1 92 ? 6.695 -3.158 6.583 1.00 98.69 92 GLY A C 1
ATOM 671 O O . GLY A 1 92 ? 6.251 -3.538 7.674 1.00 98.69 92 GLY A O 1
ATOM 672 N N . TRP A 1 93 ? 6.375 -1.984 6.044 1.00 98.56 93 TRP A N 1
ATOM 673 C CA . TRP A 1 93 ? 5.520 -0.980 6.678 1.00 98.56 93 TRP A CA 1
ATOM 674 C C . TRP A 1 93 ? 4.082 -1.465 6.865 1.00 98.56 93 TRP A C 1
ATOM 676 O O . TRP A 1 93 ? 3.553 -1.406 7.980 1.00 98.56 93 TRP A O 1
ATOM 686 N N . ALA A 1 94 ? 3.475 -2.045 5.826 1.00 98.56 94 ALA A N 1
ATOM 687 C CA . ALA A 1 94 ? 2.126 -2.606 5.903 1.00 98.56 94 ALA A CA 1
ATOM 688 C C . ALA A 1 94 ? 2.033 -3.732 6.947 1.00 98.56 94 ALA A C 1
ATOM 690 O O . ALA A 1 94 ? 1.057 -3.824 7.700 1.00 98.56 94 ALA A O 1
ATOM 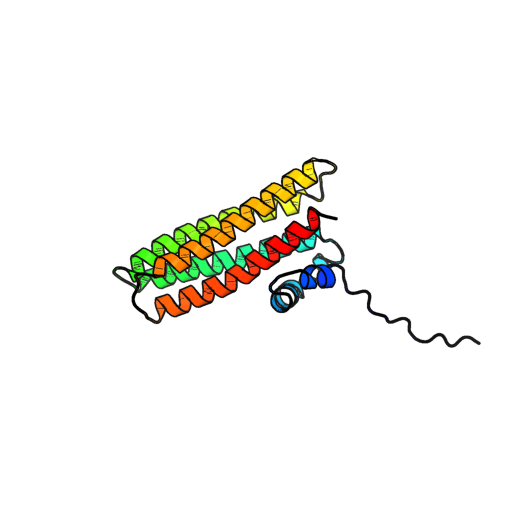691 N N . ARG A 1 95 ? 3.075 -4.570 7.056 1.00 98.56 95 ARG A N 1
ATOM 692 C CA . ARG A 1 95 ? 3.163 -5.608 8.094 1.00 98.56 95 ARG A CA 1
ATOM 693 C C . ARG A 1 95 ? 3.202 -5.004 9.499 1.00 98.56 95 ARG A C 1
ATOM 695 O O . ARG A 1 95 ? 2.519 -5.518 10.386 1.00 98.56 95 ARG A O 1
ATOM 702 N N . ARG A 1 96 ? 3.990 -3.945 9.712 1.00 98.31 96 ARG A N 1
ATOM 703 C CA . ARG A 1 96 ? 4.065 -3.254 11.009 1.00 98.31 96 ARG A CA 1
ATOM 704 C C . ARG A 1 96 ? 2.711 -2.634 11.373 1.00 98.31 96 ARG A C 1
ATOM 706 O O . ARG A 1 96 ? 2.225 -2.872 12.475 1.00 98.31 96 ARG A O 1
ATOM 713 N N . ALA A 1 97 ? 2.044 -1.965 10.431 1.00 97.56 97 ALA A N 1
ATOM 714 C CA . ALA A 1 97 ? 0.714 -1.388 10.650 1.00 97.56 97 ALA A CA 1
ATOM 715 C C . ALA A 1 97 ? -0.331 -2.453 11.023 1.00 97.56 97 ALA A C 1
ATOM 717 O O . ALA A 1 97 ? -1.065 -2.298 11.999 1.00 97.56 97 ALA A O 1
ATOM 718 N N . GLY A 1 98 ? -0.348 -3.584 10.309 1.00 96.62 98 GLY A N 1
ATOM 719 C CA . GLY A 1 98 ? -1.222 -4.711 10.645 1.00 96.62 98 GLY A CA 1
ATOM 720 C C . GLY A 1 98 ? -0.954 -5.289 12.041 1.00 96.62 98 GLY A C 1
ATOM 721 O O . GLY A 1 98 ? -1.894 -5.680 12.735 1.00 96.62 98 GLY A O 1
ATOM 722 N N . ALA A 1 99 ? 0.306 -5.309 12.487 1.00 96.06 99 ALA A N 1
ATOM 723 C CA . ALA A 1 99 ? 0.661 -5.764 13.830 1.00 96.06 99 ALA A CA 1
ATOM 724 C C . ALA A 1 99 ? 0.125 -4.832 14.930 1.00 96.06 99 ALA A C 1
ATOM 726 O O . ALA A 1 99 ? -0.306 -5.330 15.971 1.00 96.06 99 ALA A O 1
ATOM 727 N N . GLU A 1 100 ? 0.100 -3.517 14.700 1.00 95.44 100 GLU A N 1
ATOM 728 C CA . GLU A 1 100 ? -0.523 -2.557 15.623 1.00 95.44 100 GLU A CA 1
ATOM 729 C C . GLU A 1 100 ? -2.027 -2.785 15.719 1.00 95.44 100 GLU A C 1
ATOM 731 O O . GLU A 1 100 ? -2.547 -2.942 16.824 1.00 95.44 100 GLU A O 1
ATOM 736 N N . MET A 1 101 ? -2.714 -2.938 14.581 1.00 93.94 101 MET A N 1
ATOM 737 C CA . MET A 1 101 ? -4.158 -3.211 14.569 1.00 93.94 101 MET A CA 1
ATOM 738 C C . MET A 1 101 ? -4.504 -4.507 15.303 1.00 93.94 101 MET A C 1
ATOM 740 O O . MET A 1 101 ? -5.438 -4.543 16.099 1.00 93.94 101 MET A O 1
ATOM 744 N N . LYS A 1 102 ? -3.704 -5.563 15.124 1.00 92.75 102 LYS A N 1
ATOM 745 C CA . LYS A 1 102 ? -3.892 -6.830 15.846 1.00 92.75 102 LYS A CA 1
ATOM 746 C C . LYS A 1 102 ? -3.742 -6.677 17.366 1.00 92.75 102 LYS A C 1
ATOM 748 O O . LYS A 1 102 ? -4.357 -7.425 18.125 1.00 92.75 102 LYS A O 1
ATOM 753 N N . ARG A 1 103 ? -2.887 -5.758 17.823 1.00 91.56 103 ARG A N 1
ATOM 754 C CA . ARG A 1 103 ? -2.628 -5.511 19.251 1.00 91.56 103 ARG A CA 1
ATOM 755 C C . ARG A 1 103 ? -3.669 -4.592 19.888 1.00 91.56 103 ARG A C 1
ATOM 757 O O . ARG A 1 103 ? -3.871 -4.702 21.093 1.00 91.56 103 ARG A O 1
ATOM 764 N N . LEU A 1 104 ? -4.366 -3.767 19.099 1.00 88.69 104 LEU A N 1
ATOM 765 C CA . LEU A 1 104 ? -5.381 -2.830 19.597 1.00 88.69 104 LEU A CA 1
ATOM 766 C C . LEU A 1 104 ? -6.483 -3.497 20.430 1.00 88.69 104 LEU A C 1
ATOM 768 O O . LEU A 1 104 ? -6.899 -2.936 21.433 1.00 88.69 104 LEU A O 1
ATOM 772 N N . GLY A 1 105 ? -6.912 -4.714 20.082 1.00 79.06 105 GLY A N 1
ATOM 773 C CA . GLY A 1 105 ? -7.950 -5.432 20.839 1.00 79.06 105 GLY A CA 1
ATOM 774 C C . GLY A 1 105 ? -7.563 -5.830 22.272 1.00 79.06 105 GLY A C 1
ATOM 775 O O . GLY A 1 105 ? -8.380 -6.418 22.973 1.00 79.06 105 GLY A O 1
ATOM 776 N N . LYS A 1 106 ? -6.322 -5.563 22.701 1.00 83.62 106 LYS A N 1
ATOM 777 C CA . LYS A 1 106 ? -5.784 -5.928 24.021 1.00 83.62 106 LYS A CA 1
ATOM 778 C C . LYS A 1 106 ? -5.384 -4.727 24.877 1.00 83.62 106 LYS A C 1
ATOM 780 O O . LYS A 1 106 ? -4.860 -4.929 25.967 1.00 83.62 106 LYS A O 1
ATOM 785 N N . VAL A 1 107 ? -5.564 -3.507 24.377 1.00 85.06 107 VAL A N 1
ATOM 786 C CA . VAL A 1 107 ? -5.071 -2.286 25.025 1.00 85.06 107 VAL A CA 1
ATOM 787 C C . VAL A 1 107 ? -6.202 -1.274 25.154 1.00 85.06 107 VAL A C 1
ATOM 789 O O . VAL A 1 107 ? -7.145 -1.279 24.365 1.00 85.06 107 VAL A O 1
ATOM 792 N N . VAL A 1 108 ? -6.121 -0.416 26.166 1.00 82.38 108 VAL A N 1
ATOM 793 C CA . VAL A 1 108 ? -7.129 0.608 26.472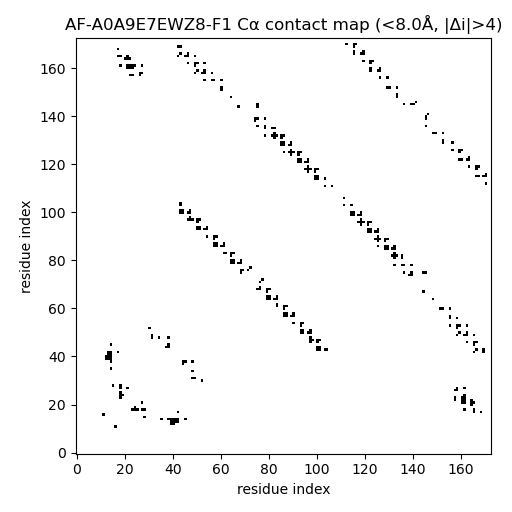 1.00 82.38 108 VAL A CA 1
ATOM 794 C C . VAL A 1 108 ? -6.447 1.935 26.795 1.00 82.38 108 VAL A C 1
ATOM 796 O O . VAL A 1 108 ? -5.268 1.972 27.142 1.00 82.38 108 VAL A O 1
ATOM 799 N N . GLY A 1 109 ? -7.187 3.038 26.691 1.00 85.38 109 GLY A N 1
ATOM 800 C CA . GLY A 1 109 ? -6.672 4.363 27.033 1.00 85.38 109 GLY A CA 1
ATOM 801 C C . GLY A 1 109 ? -5.670 4.919 26.005 1.00 85.38 109 GLY A C 1
ATOM 802 O O . GLY A 1 109 ? -5.768 4.592 24.819 1.00 85.38 109 GLY A O 1
ATOM 803 N N . PRO A 1 110 ? -4.711 5.768 26.424 1.00 87.50 110 PRO A N 1
ATOM 804 C CA . PRO A 1 110 ? -3.829 6.521 25.520 1.00 87.50 110 PRO A CA 1
ATOM 805 C C . PRO A 1 110 ? -2.999 5.665 24.554 1.00 87.50 110 PRO A C 1
ATOM 807 O O . PRO A 1 110 ? -2.626 6.126 23.474 1.00 87.50 110 PRO A O 1
ATOM 810 N N . GLU A 1 111 ? -2.734 4.406 24.911 1.00 89.88 111 GLU A N 1
ATOM 811 C CA . GLU A 1 111 ? -2.001 3.471 24.058 1.00 89.88 111 GLU A CA 1
ATOM 812 C C . GLU A 1 111 ? -2.727 3.209 22.728 1.00 89.88 111 GLU A C 1
ATOM 814 O O . GLU A 1 111 ? -2.073 3.069 21.696 1.00 89.88 111 GLU A O 1
ATOM 819 N N . VAL A 1 112 ? -4.066 3.217 22.716 1.00 89.81 112 VAL A N 1
ATOM 820 C CA . VAL A 1 112 ? -4.865 3.037 21.490 1.00 89.81 112 VAL A CA 1
ATOM 821 C C . VAL A 1 112 ? -4.508 4.105 20.457 1.00 89.81 112 VAL A C 1
ATOM 823 O O . VAL A 1 112 ? -4.168 3.775 19.321 1.00 89.81 112 VAL A O 1
ATOM 826 N N . ALA A 1 113 ? -4.521 5.378 20.860 1.00 90.62 113 ALA A N 1
ATOM 827 C CA . ALA A 1 113 ? -4.229 6.501 19.972 1.00 90.62 113 ALA A CA 1
ATOM 828 C C . ALA A 1 113 ? -2.791 6.444 19.433 1.00 90.62 113 ALA A C 1
ATOM 830 O O . ALA A 1 113 ? -2.563 6.652 18.240 1.00 90.62 113 ALA A O 1
ATOM 831 N N . TRP A 1 114 ? -1.825 6.091 20.286 1.00 92.06 114 TRP A N 1
ATOM 832 C CA . TRP A 1 114 ? -0.427 5.938 19.878 1.00 92.06 114 TRP A CA 1
ATOM 833 C C . TRP A 1 114 ? -0.244 4.825 18.832 1.00 92.06 114 TRP A C 1
ATOM 835 O O . TRP A 1 114 ? 0.404 5.035 17.804 1.00 92.06 114 TRP A O 1
ATOM 845 N N . ARG A 1 115 ? -0.874 3.661 19.036 1.00 94.31 115 ARG A N 1
ATOM 846 C CA . ARG A 1 115 ? -0.817 2.539 18.084 1.00 94.31 115 ARG A CA 1
ATOM 847 C C . ARG A 1 115 ? -1.489 2.869 16.750 1.00 94.31 115 ARG A C 1
ATOM 849 O O . ARG A 1 115 ? -0.946 2.535 15.695 1.00 94.31 115 ARG A O 1
ATOM 856 N N . VAL A 1 116 ? -2.637 3.553 16.778 1.00 94.75 116 VAL A N 1
ATOM 857 C CA . VAL A 1 116 ? -3.313 4.040 15.561 1.00 94.75 116 VAL A CA 1
ATOM 858 C C . VAL A 1 116 ? -2.421 5.031 14.806 1.00 94.75 116 VAL A C 1
ATOM 860 O O . VAL A 1 116 ? -2.249 4.881 13.598 1.00 94.75 116 VAL A O 1
ATOM 863 N N . SER A 1 117 ? -1.787 5.979 15.501 1.00 95.38 117 SER A N 1
ATOM 864 C CA . SER A 1 117 ? -0.872 6.959 14.897 1.00 95.38 117 SER A CA 1
ATOM 865 C C . SER A 1 117 ? 0.337 6.305 14.209 1.00 95.38 117 SER A C 1
ATOM 867 O O . SER A 1 117 ? 0.656 6.626 13.058 1.00 95.38 117 SER A O 1
ATOM 869 N N . ASN A 1 118 ? 0.960 5.310 14.852 1.00 96.38 118 ASN A N 1
ATOM 870 C CA . ASN A 1 118 ? 2.045 4.535 14.238 1.00 96.38 118 ASN A CA 1
ATOM 871 C C . ASN A 1 118 ? 1.579 3.822 12.965 1.00 96.38 118 ASN A C 1
ATOM 873 O O . ASN A 1 118 ? 2.252 3.872 11.934 1.00 96.38 118 ASN A O 1
ATOM 877 N N . ALA A 1 119 ? 0.408 3.183 13.015 1.00 97.44 119 ALA A N 1
ATOM 878 C CA . ALA A 1 119 ? -0.136 2.475 11.865 1.00 97.44 119 ALA A CA 1
ATOM 879 C C . ALA A 1 119 ? -0.468 3.421 10.699 1.00 97.44 119 ALA A C 1
ATOM 881 O O . ALA A 1 119 ? -0.174 3.086 9.552 1.00 97.44 119 ALA A O 1
ATOM 882 N N . LEU A 1 120 ? -1.013 4.611 10.978 1.00 97.62 120 LEU A N 1
ATOM 883 C CA . LEU A 1 120 ? -1.240 5.653 9.971 1.00 97.62 120 LEU A CA 1
ATOM 884 C C . LEU A 1 120 ? 0.063 6.118 9.324 1.00 97.62 120 LEU A C 1
ATOM 886 O O . LEU A 1 120 ? 0.133 6.236 8.099 1.00 97.62 120 LEU A O 1
ATOM 890 N N . THR A 1 121 ? 1.095 6.339 10.137 1.00 98.19 121 THR A N 1
ATOM 891 C CA . THR A 1 121 ? 2.420 6.740 9.656 1.00 98.19 121 THR A CA 1
ATOM 892 C C . THR A 1 121 ? 2.975 5.689 8.703 1.00 98.19 121 THR A C 1
ATOM 894 O O . THR A 1 121 ? 3.265 5.999 7.552 1.00 98.19 121 THR A O 1
ATOM 897 N N . TRP A 1 122 ? 3.032 4.423 9.124 1.00 98.56 122 TRP A N 1
ATOM 898 C CA . TRP A 1 122 ? 3.593 3.358 8.293 1.00 98.56 122 TRP A CA 1
ATOM 899 C C . TRP A 1 122 ? 2.777 3.091 7.027 1.00 98.56 122 TRP A C 1
ATOM 901 O O . TRP A 1 122 ? 3.356 2.868 5.970 1.00 98.56 122 TRP A O 1
ATOM 911 N N . MET A 1 123 ? 1.446 3.158 7.083 1.00 98.44 123 MET A N 1
ATOM 912 C CA . MET A 1 123 ? 0.630 3.026 5.871 1.00 98.44 123 MET A CA 1
ATOM 913 C C . MET A 1 123 ? 0.816 4.203 4.906 1.00 98.44 123 MET A C 1
ATOM 915 O O . MET A 1 123 ? 0.761 4.003 3.693 1.00 98.44 123 MET A O 1
ATOM 919 N N . SER A 1 124 ? 1.060 5.411 5.422 1.00 98.50 124 SER A N 1
ATOM 920 C CA . SER A 1 124 ? 1.394 6.577 4.596 1.00 98.50 124 SER A CA 1
ATOM 921 C C . SER A 1 124 ? 2.771 6.419 3.951 1.00 98.50 124 SER A C 1
ATOM 923 O O . SER A 1 124 ? 2.912 6.699 2.765 1.00 98.50 124 SER A O 1
ATOM 925 N N . THR A 1 125 ? 3.760 5.901 4.688 1.00 98.75 125 THR A N 1
ATOM 926 C CA . THR A 1 125 ? 5.086 5.570 4.143 1.00 98.75 125 THR A CA 1
ATOM 927 C C . THR A 1 125 ? 4.990 4.509 3.050 1.00 98.75 125 THR A C 1
ATOM 929 O O . THR A 1 125 ? 5.471 4.752 1.952 1.00 98.75 125 THR A O 1
ATOM 932 N N . ALA A 1 126 ? 4.267 3.407 3.282 1.00 98.75 126 ALA A N 1
ATOM 933 C CA . ALA A 1 126 ? 4.047 2.375 2.264 1.00 98.75 126 ALA A CA 1
ATOM 934 C C . ALA A 1 126 ? 3.446 2.955 0.972 1.00 98.75 126 ALA A C 1
ATOM 936 O O . ALA A 1 126 ? 3.877 2.620 -0.127 1.00 98.75 126 ALA A O 1
ATOM 937 N N . LEU A 1 127 ? 2.467 3.860 1.101 1.00 98.62 127 LEU A N 1
ATOM 938 C CA . LEU A 1 127 ? 1.856 4.521 -0.050 1.00 98.62 127 LEU A CA 1
ATOM 939 C C . LEU A 1 127 ? 2.857 5.414 -0.795 1.00 98.62 127 LEU A C 1
ATOM 941 O O . LEU A 1 127 ? 2.805 5.474 -2.025 1.00 98.62 127 LEU A O 1
ATOM 945 N N . THR A 1 128 ? 3.736 6.109 -0.070 1.00 98.75 128 THR A N 1
ATOM 946 C CA . THR A 1 128 ? 4.827 6.909 -0.643 1.00 98.75 128 THR A CA 1
ATOM 947 C C . THR A 1 128 ? 5.811 6.028 -1.401 1.00 98.75 128 THR A C 1
ATOM 949 O O . THR A 1 128 ? 6.106 6.343 -2.548 1.00 98.75 128 THR A O 1
ATOM 952 N N . ASP A 1 129 ? 6.239 4.899 -0.838 1.00 98.81 129 ASP A N 1
ATOM 953 C CA . ASP A 1 129 ? 7.166 3.971 -1.497 1.00 98.81 129 ASP A CA 1
ATOM 954 C C . ASP A 1 129 ? 6.581 3.440 -2.816 1.00 98.81 129 ASP A C 1
ATOM 956 O O . ASP A 1 129 ? 7.250 3.445 -3.849 1.00 98.81 129 ASP A O 1
ATOM 960 N N . GLU A 1 130 ? 5.285 3.105 -2.840 1.00 98.75 130 GLU A N 1
ATOM 961 C CA . GLU A 1 130 ? 4.582 2.751 -4.080 1.00 98.75 130 GLU A CA 1
ATOM 962 C C . GLU A 1 130 ? 4.557 3.910 -5.100 1.00 98.75 130 GLU A C 1
ATOM 964 O O . GLU A 1 130 ? 4.630 3.685 -6.309 1.00 98.75 130 GLU A O 1
ATO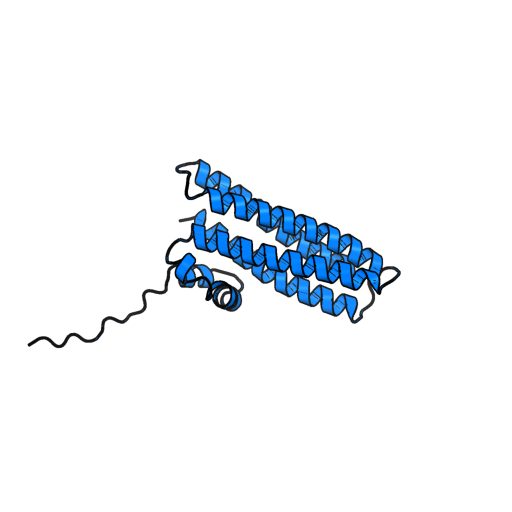M 969 N N . VAL A 1 131 ? 4.410 5.168 -4.658 1.00 98.44 131 VAL A N 1
ATOM 970 C CA . VAL A 1 131 ? 4.494 6.340 -5.555 1.00 98.44 131 VAL A CA 1
ATOM 971 C C . VAL A 1 131 ? 5.899 6.448 -6.139 1.00 98.44 131 VAL A C 1
ATOM 973 O O . VAL A 1 131 ? 6.034 6.547 -7.357 1.00 98.44 131 VAL A O 1
ATOM 976 N N . THR A 1 132 ? 6.913 6.395 -5.279 1.00 98.62 132 THR A N 1
ATOM 977 C CA . THR A 1 132 ? 8.320 6.555 -5.640 1.00 98.62 132 THR A CA 1
ATOM 978 C C . THR A 1 132 ? 8.770 5.458 -6.596 1.00 98.62 132 THR A C 1
ATOM 980 O O . THR A 1 132 ? 9.373 5.774 -7.618 1.00 98.62 132 THR A O 1
ATOM 983 N N . CYS A 1 133 ? 8.391 4.197 -6.351 1.00 98.50 133 CYS A N 1
ATOM 984 C CA . CYS A 1 133 ? 8.683 3.090 -7.266 1.00 98.50 133 CYS A CA 1
ATOM 985 C C . CYS A 1 133 ? 8.142 3.402 -8.673 1.00 98.50 133 CYS A C 1
ATOM 987 O O . CYS A 1 133 ? 8.868 3.308 -9.660 1.00 98.50 133 CYS A O 1
ATOM 989 N N . ARG A 1 134 ? 6.876 3.834 -8.785 1.00 98.12 134 ARG A N 1
ATOM 990 C CA . ARG A 1 134 ? 6.278 4.170 -10.088 1.00 98.12 134 ARG A CA 1
ATOM 991 C C . ARG A 1 134 ? 7.021 5.319 -10.765 1.00 98.12 134 ARG A C 1
ATOM 993 O O . ARG A 1 134 ? 7.216 5.297 -11.981 1.00 98.12 134 ARG A O 1
ATOM 1000 N N . ASP A 1 135 ? 7.386 6.332 -9.993 1.00 97.38 135 ASP A N 1
ATOM 1001 C CA . ASP A 1 135 ? 8.035 7.534 -10.506 1.00 97.38 135 ASP A CA 1
ATOM 1002 C C . ASP A 1 135 ? 9.506 7.259 -10.902 1.00 97.38 135 ASP A C 1
ATOM 1004 O O . ASP A 1 135 ? 10.033 7.920 -11.800 1.00 97.38 135 ASP A O 1
ATOM 1008 N N . GLY A 1 136 ? 10.121 6.190 -10.381 1.00 97.12 136 GLY A N 1
ATOM 1009 C CA . GLY A 1 136 ? 11.412 5.659 -10.841 1.00 97.12 136 GLY A CA 1
ATOM 1010 C C . GLY A 1 136 ? 11.437 5.280 -12.330 1.00 97.12 136 GLY A C 1
ATOM 1011 O O . GLY A 1 136 ? 12.476 5.354 -12.986 1.00 97.12 136 GLY A O 1
ATOM 1012 N N . PHE A 1 137 ? 10.277 4.996 -12.929 1.00 97.44 137 PHE A N 1
ATOM 1013 C CA . PHE A 1 137 ? 10.168 4.688 -14.358 1.00 97.44 137 PHE A CA 1
ATOM 1014 C C . PHE A 1 137 ? 10.073 5.929 -15.261 1.00 97.44 137 PHE A C 1
ATOM 1016 O O . PHE A 1 137 ? 9.926 5.780 -16.477 1.00 97.44 137 PHE A O 1
ATOM 1023 N N . VAL A 1 138 ? 10.135 7.165 -14.745 1.00 95.56 138 VAL A N 1
ATOM 1024 C CA . VAL A 1 138 ? 9.963 8.389 -15.563 1.00 95.56 138 VAL A CA 1
ATOM 1025 C C . VAL A 1 138 ? 10.933 8.433 -16.748 1.00 95.56 138 VAL A C 1
ATOM 1027 O O . VAL A 1 138 ? 10.500 8.728 -17.863 1.00 95.56 138 VAL A O 1
ATOM 1030 N N . ARG A 1 139 ? 12.201 8.056 -16.537 1.00 94.12 139 ARG A N 1
ATOM 1031 C CA . ARG A 1 139 ? 13.253 8.040 -17.574 1.00 94.12 139 ARG A CA 1
ATOM 1032 C C . ARG A 1 139 ? 13.261 6.782 -18.447 1.00 94.12 139 ARG A C 1
ATOM 1034 O O . ARG A 1 139 ? 13.988 6.736 -19.435 1.00 94.12 139 ARG A O 1
ATOM 1041 N N . VAL A 1 140 ? 12.472 5.770 -18.092 1.00 96.12 140 VAL A N 1
ATOM 1042 C CA . VAL A 1 140 ? 12.313 4.546 -18.881 1.00 96.12 140 VAL A CA 1
ATOM 1043 C C . VAL A 1 140 ? 11.417 4.840 -20.085 1.00 96.12 140 VAL A C 1
ATOM 1045 O O . VAL A 1 140 ? 10.383 5.505 -19.945 1.00 96.12 140 VAL A O 1
ATOM 1048 N N . ALA A 1 141 ? 11.804 4.353 -21.266 1.00 95.06 141 ALA A N 1
ATOM 1049 C CA . ALA A 1 141 ? 11.015 4.504 -22.484 1.00 95.06 141 ALA A CA 1
ATOM 1050 C C . ALA A 1 141 ? 9.601 3.918 -22.313 1.00 95.06 141 ALA A C 1
ATOM 1052 O O . ALA A 1 141 ? 9.354 3.044 -21.481 1.00 95.06 141 ALA A O 1
ATOM 1053 N N . ALA A 1 142 ? 8.637 4.424 -23.083 1.00 94.19 142 ALA A N 1
ATOM 1054 C CA . ALA A 1 142 ? 7.319 3.804 -23.114 1.00 94.19 142 ALA A CA 1
ATOM 1055 C C . ALA A 1 142 ? 7.446 2.379 -23.677 1.00 94.19 142 ALA A C 1
ATOM 1057 O O . ALA A 1 142 ? 8.066 2.169 -24.714 1.00 94.19 142 ALA A O 1
ATOM 1058 N N . GLY A 1 143 ? 6.855 1.413 -22.982 1.00 95.25 143 GLY A N 1
ATOM 1059 C CA . GLY A 1 143 ? 6.982 -0.003 -23.305 1.00 95.25 143 GLY A CA 1
ATOM 1060 C C . GLY A 1 143 ? 6.043 -0.852 -22.460 1.00 95.25 143 GLY A C 1
ATOM 1061 O O . GLY A 1 143 ? 5.375 -0.346 -21.548 1.00 95.25 143 GLY A O 1
ATOM 1062 N N . SER A 1 144 ? 5.983 -2.148 -22.761 1.00 94.88 144 SER A N 1
ATOM 1063 C CA . SER A 1 144 ? 5.110 -3.101 -22.065 1.00 94.88 144 SER A CA 1
ATOM 1064 C C . SER A 1 144 ? 5.429 -3.185 -20.571 1.00 94.88 144 SER A C 1
ATOM 1066 O O . SER A 1 144 ? 4.510 -3.096 -19.760 1.00 94.88 144 SER A O 1
ATOM 1068 N N . VAL A 1 145 ? 6.714 -3.250 -20.208 1.00 94.56 145 VAL A N 1
ATOM 1069 C CA . VAL A 1 145 ? 7.198 -3.328 -18.819 1.00 94.56 145 VAL A CA 1
ATOM 1070 C C . VAL A 1 145 ? 6.732 -2.121 -18.011 1.00 94.56 145 VAL A C 1
ATOM 1072 O O . VAL A 1 145 ? 5.979 -2.270 -17.050 1.00 94.56 145 VAL A O 1
ATOM 1075 N N . LYS A 1 146 ? 7.101 -0.906 -18.442 1.00 96.44 146 LYS A N 1
ATOM 1076 C CA . LYS A 1 146 ? 6.690 0.338 -17.772 1.00 96.44 146 LYS A CA 1
ATOM 1077 C C . LYS A 1 146 ? 5.170 0.442 -17.644 1.00 96.44 146 LYS A C 1
ATOM 1079 O O . LYS A 1 146 ? 4.670 0.888 -16.610 1.00 96.44 146 LYS A O 1
ATOM 1084 N N . THR A 1 147 ? 4.437 0.049 -18.685 1.00 97.31 147 THR A N 1
ATOM 1085 C CA . THR A 1 147 ? 2.969 0.120 -18.713 1.00 97.31 147 THR A CA 1
ATOM 1086 C C . THR A 1 147 ? 2.340 -0.827 -17.697 1.00 97.31 147 THR A C 1
ATOM 1088 O O . THR A 1 147 ? 1.497 -0.394 -16.906 1.00 97.31 147 THR A O 1
ATOM 1091 N N . ASP A 1 148 ? 2.763 -2.090 -17.691 1.00 97.31 148 ASP A N 1
ATOM 1092 C CA . ASP A 1 148 ? 2.222 -3.118 -16.805 1.00 97.31 148 ASP A CA 1
ATOM 1093 C C . ASP A 1 148 ? 2.556 -2.828 -15.333 1.00 97.31 148 ASP A C 1
ATOM 1095 O O . ASP A 1 148 ? 1.642 -2.727 -14.508 1.00 97.31 148 ASP A O 1
ATOM 1099 N N . VAL A 1 149 ? 3.825 -2.552 -15.018 1.00 96.62 149 VAL A N 1
ATOM 1100 C CA . VAL A 1 149 ? 4.277 -2.205 -13.659 1.00 96.62 149 VAL A CA 1
ATOM 1101 C C . VAL A 1 149 ? 3.524 -0.981 -13.137 1.00 96.62 149 VAL A C 1
ATOM 1103 O O . VAL A 1 149 ? 2.875 -1.024 -12.088 1.00 96.62 149 VAL A O 1
ATOM 1106 N N . SER A 1 150 ? 3.473 0.099 -13.926 1.00 97.56 150 SER A N 1
ATOM 1107 C CA . SER A 1 150 ? 2.750 1.315 -13.535 1.00 97.56 150 SER A CA 1
ATOM 1108 C C . SER A 1 150 ? 1.251 1.072 -13.333 1.00 97.56 150 SER A C 1
ATOM 1110 O O . SER A 1 150 ? 0.621 1.730 -12.498 1.00 97.56 150 SER A O 1
ATOM 1112 N N . TYR A 1 151 ? 0.630 0.183 -14.113 1.00 98.25 151 TYR A N 1
ATOM 1113 C CA . TYR A 1 151 ? -0.772 -0.192 -13.926 1.00 98.25 151 TYR A CA 1
ATOM 1114 C C . TYR A 1 151 ? -0.975 -0.943 -12.605 1.00 98.25 151 TYR A C 1
ATOM 1116 O O . TYR A 1 151 ? -1.878 -0.600 -11.831 1.00 98.25 151 TYR A O 1
ATOM 1124 N N . ARG A 1 152 ? -0.118 -1.925 -12.310 1.00 98.56 152 ARG A N 1
ATOM 1125 C CA . ARG A 1 152 ? -0.210 -2.732 -11.089 1.00 98.56 152 ARG A CA 1
ATOM 1126 C C . ARG A 1 152 ? 0.029 -1.905 -9.838 1.00 98.56 152 ARG A C 1
ATOM 1128 O O . ARG A 1 152 ? -0.791 -1.983 -8.924 1.00 98.56 152 ARG A O 1
ATOM 1135 N N . ILE A 1 153 ? 1.043 -1.042 -9.830 1.00 98.50 153 ILE A N 1
ATOM 1136 C CA . ILE A 1 153 ? 1.299 -0.119 -8.717 1.00 98.50 153 ILE A CA 1
ATOM 1137 C C . ILE A 1 153 ? 0.076 0.765 -8.464 1.00 98.50 153 ILE A C 1
ATOM 1139 O O . ILE A 1 153 ? -0.432 0.833 -7.347 1.00 98.50 153 ILE A O 1
ATOM 1143 N N . ARG A 1 154 ? -0.492 1.387 -9.510 1.00 98.38 154 ARG A N 1
ATOM 1144 C CA . ARG A 1 154 ? -1.719 2.196 -9.363 1.00 98.38 154 ARG A CA 1
ATOM 1145 C C . ARG A 1 154 ? -2.880 1.400 -8.777 1.00 98.38 154 ARG A C 1
ATOM 1147 O O . ARG A 1 154 ? -3.727 1.993 -8.115 1.00 98.38 154 ARG A O 1
ATOM 1154 N N . LYS A 1 155 ? -2.956 0.094 -9.033 1.00 98.38 155 LYS A N 1
ATOM 1155 C CA . LYS A 1 155 ? -3.983 -0.784 -8.469 1.00 98.38 155 LYS A CA 1
ATOM 1156 C C . LYS A 1 155 ? -3.714 -1.092 -6.996 1.00 98.38 155 LYS A C 1
ATOM 1158 O O . LYS A 1 155 ? -4.656 -0.990 -6.212 1.00 98.38 155 LYS A O 1
ATOM 1163 N N . VAL A 1 156 ? -2.482 -1.439 -6.615 1.00 98.75 156 VAL A N 1
ATOM 1164 C CA . VAL A 1 156 ? -2.124 -1.765 -5.219 1.00 98.75 156 VAL A CA 1
ATOM 1165 C C . VAL A 1 156 ? -2.260 -0.545 -4.309 1.00 98.75 156 VAL A C 1
ATOM 1167 O O . VAL A 1 156 ? -2.929 -0.653 -3.280 1.00 98.75 156 VAL A O 1
ATOM 1170 N N . LYS A 1 157 ? -1.858 0.643 -4.775 1.00 98.50 157 LYS A N 1
ATOM 1171 C CA . LYS A 1 157 ? -2.020 1.911 -4.042 1.00 98.50 157 LYS A CA 1
ATOM 1172 C C . LYS A 1 157 ? -3.446 2.181 -3.573 1.00 98.50 157 LYS A C 1
ATOM 1174 O O . LYS A 1 157 ? -3.656 2.812 -2.541 1.00 98.50 157 LYS A O 1
ATOM 1179 N N . LYS A 1 158 ? -4.457 1.714 -4.316 1.00 98.69 158 LYS A N 1
ATOM 1180 C CA . LYS A 1 158 ? -5.868 1.861 -3.917 1.00 98.69 158 LYS A CA 1
ATOM 1181 C C . LYS A 1 158 ? -6.203 1.025 -2.684 1.00 98.69 158 LYS A C 1
ATOM 1183 O O . LYS A 1 158 ? -6.974 1.475 -1.842 1.00 98.69 158 LYS A O 1
ATOM 1188 N N . TYR A 1 159 ? -5.613 -0.165 -2.557 1.00 98.69 159 TYR A N 1
ATOM 1189 C CA . TYR A 1 159 ? -5.737 -0.983 -1.349 1.00 98.69 159 TYR A CA 1
ATOM 1190 C C . TYR A 1 159 ? -5.040 -0.307 -0.172 1.00 98.69 159 TYR A C 1
ATOM 1192 O O . TYR A 1 159 ? -5.637 -0.192 0.892 1.00 98.69 159 TYR A O 1
ATOM 1200 N N . THR A 1 160 ? -3.813 0.182 -0.362 1.00 98.75 160 THR A N 1
ATOM 1201 C CA . THR A 1 160 ? -3.060 0.923 0.664 1.00 98.75 160 THR A CA 1
ATOM 1202 C C . THR A 1 160 ? -3.827 2.155 1.144 1.00 98.75 160 THR A C 1
ATOM 1204 O O . THR A 1 160 ? -4.025 2.324 2.344 1.00 98.75 160 THR A O 1
ATOM 1207 N N . SER A 1 161 ? -4.359 2.954 0.214 1.00 98.62 161 SER A N 1
ATOM 1208 C CA . SER A 1 161 ? -5.190 4.130 0.502 1.00 98.62 161 SER A CA 1
ATOM 1209 C C . SER A 1 161 ? -6.475 3.782 1.262 1.00 98.62 161 SER A C 1
ATOM 1211 O O . SER A 1 161 ? -6.803 4.448 2.242 1.00 98.62 161 SER A O 1
ATOM 1213 N N . ASN A 1 162 ? -7.185 2.721 0.867 1.00 97.94 162 ASN A N 1
ATOM 1214 C CA . ASN A 1 162 ? -8.370 2.274 1.599 1.00 97.94 162 ASN A CA 1
ATOM 1215 C C . ASN A 1 162 ? -8.016 1.801 3.014 1.00 97.94 162 ASN A C 1
ATOM 1217 O O . ASN A 1 162 ? -8.700 2.174 3.960 1.00 97.94 162 ASN A O 1
ATOM 1221 N N . THR A 1 163 ? -6.947 1.021 3.177 1.00 97.75 163 THR A N 1
ATOM 1222 C CA . THR A 1 163 ? -6.475 0.569 4.494 1.00 97.75 163 THR A CA 1
ATOM 1223 C C . THR A 1 163 ? -6.103 1.748 5.390 1.00 97.75 163 THR A C 1
ATOM 1225 O O . THR A 1 163 ? -6.514 1.774 6.547 1.00 97.75 163 THR A O 1
ATOM 1228 N N . LEU A 1 164 ? -5.399 2.754 4.857 1.00 97.50 164 LEU A N 1
ATOM 1229 C CA . LEU A 1 164 ? -5.087 3.990 5.578 1.00 97.50 164 LEU A CA 1
ATOM 1230 C C . LEU A 1 164 ? -6.366 4.682 6.076 1.00 97.50 164 LEU A C 1
ATOM 1232 O O . LEU A 1 164 ? -6.464 5.016 7.254 1.00 97.50 164 LEU A O 1
ATOM 1236 N N . ALA A 1 165 ? -7.370 4.836 5.208 1.00 96.19 165 ALA A N 1
ATOM 1237 C CA . ALA A 1 165 ? -8.652 5.439 5.573 1.00 96.19 165 ALA A CA 1
ATOM 1238 C C . ALA A 1 165 ? -9.401 4.626 6.645 1.00 96.19 165 ALA A C 1
ATOM 1240 O O . ALA A 1 165 ? -9.959 5.199 7.578 1.00 96.19 165 ALA A O 1
ATOM 1241 N N . LEU A 1 166 ? -9.382 3.293 6.561 1.00 94.75 166 LEU A N 1
ATOM 1242 C CA . LEU A 1 166 ? -10.011 2.426 7.562 1.00 94.75 166 LEU A CA 1
ATOM 1243 C C . LEU A 1 166 ? -9.339 2.537 8.937 1.00 94.75 166 LEU A C 1
ATOM 1245 O O . LEU A 1 166 ? -10.038 2.563 9.946 1.00 94.75 166 LEU A O 1
ATOM 1249 N N . ILE A 1 167 ? -8.008 2.644 8.984 1.00 95.06 167 ILE A N 1
ATOM 1250 C CA . ILE A 1 167 ? -7.263 2.893 10.230 1.00 95.06 167 ILE A CA 1
ATOM 1251 C C . ILE A 1 167 ? -7.580 4.292 10.765 1.00 95.06 167 ILE A C 1
ATOM 1253 O O . ILE A 1 167 ? -7.778 4.460 11.965 1.00 95.06 167 ILE A O 1
ATOM 1257 N N . HIS A 1 168 ? -7.680 5.290 9.886 1.00 93.25 168 HIS A N 1
ATOM 1258 C CA . HIS A 1 168 ? -7.974 6.670 10.269 1.00 93.25 168 HIS A CA 1
ATOM 1259 C C . HIS A 1 168 ? -9.314 6.793 11.003 1.00 93.25 168 HIS A C 1
ATOM 1261 O O . HIS A 1 168 ? -9.407 7.503 11.997 1.00 93.25 168 HIS A O 1
ATOM 1267 N N . ILE A 1 169 ? -10.332 6.032 10.590 1.00 90.12 169 ILE A N 1
ATOM 1268 C CA . ILE A 1 169 ? -11.643 5.993 11.263 1.00 90.12 169 ILE A CA 1
ATOM 1269 C C . ILE A 1 169 ? -11.530 5.550 12.737 1.00 90.12 169 ILE A C 1
ATOM 1271 O O . ILE A 1 169 ? -12.376 5.917 13.547 1.00 90.12 169 ILE A O 1
ATOM 1275 N N . LEU A 1 170 ? -10.496 4.791 13.117 1.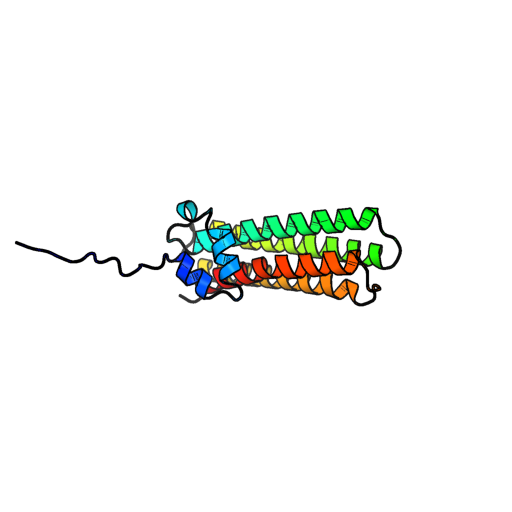00 84.62 170 LEU A N 1
ATOM 1276 C CA . LEU A 1 170 ? -10.281 4.354 14.503 1.00 84.62 170 LEU A CA 1
ATOM 1277 C C . LEU A 1 170 ? -9.719 5.457 15.410 1.00 84.62 170 LEU A C 1
ATOM 1279 O O . LEU A 1 170 ? -9.855 5.356 16.624 1.00 84.62 170 LEU A O 1
ATOM 1283 N N . GLY A 1 171 ? -9.060 6.470 14.841 1.00 68.81 171 GLY A N 1
ATOM 1284 C CA . GLY A 1 171 ? -8.398 7.539 15.597 1.00 68.81 171 GLY A CA 1
ATOM 1285 C C . GLY A 1 171 ? -9.275 8.757 15.891 1.00 68.81 171 GLY A C 1
ATOM 1286 O O . GLY A 1 171 ? -8.857 9.613 16.662 1.00 68.81 171 GLY A O 1
ATOM 1287 N N . PHE A 1 172 ? -10.462 8.848 15.281 1.00 60.34 172 PHE A N 1
ATOM 1288 C CA . PHE A 1 172 ? -11.320 10.041 15.312 1.00 60.34 172 PHE A CA 1
ATOM 1289 C C . PHE A 1 172 ? -12.809 9.725 15.572 1.00 60.34 172 PHE A C 1
ATOM 1291 O O . PHE A 1 172 ? -13.676 10.439 15.072 1.00 60.34 172 PHE A O 1
ATOM 1298 N N . ASN A 1 173 ? -13.106 8.661 16.330 1.00 47.91 173 ASN A N 1
ATOM 1299 C CA . ASN A 1 173 ? -14.458 8.346 16.824 1.00 47.91 173 ASN A CA 1
ATOM 1300 C C . ASN A 1 173 ? -14.565 8.542 18.335 1.00 47.91 173 ASN A C 1
ATOM 1302 O O . ASN A 1 173 ? -13.604 8.150 19.035 1.00 47.91 173 ASN A O 1
#

InterPro domains:
  IPR006501 Pectinesterase inhibitor domain [PF04043] (17-166)
  IPR006501 Pectinesterase inhibitor domain [SM00856] (10-166)
  IPR006501 Pectinesterase inhibitor domain [TIGR01614] (16-170)
  IPR035513 Invertase/pectin methylesterase inhibitor domain superfamily [G3DSA:1.20.140.40] (11-170)
  IPR035513 Invertase/pectin methylesterase inhibitor domain superfamily [SSF101148] (18-170)
  IPR051955 Pectinesterase Inhibitor [PTHR31080] (16-166)

Solvent-accessible surface area (backbone atoms only — not comparable to full-atom values): 9038 Å² total; per-residue (Å²): 135,90,84,82,77,85,88,76,80,70,79,69,48,53,57,56,56,51,26,65,72,26,93,46,31,71,61,44,46,67,72,43,59,90,39,47,87,78,27,53,71,41,62,55,51,43,25,25,52,36,24,51,52,32,32,54,46,35,50,54,46,28,56,46,36,54,53,55,30,77,80,47,62,69,63,57,22,52,32,25,50,58,23,27,55,30,30,50,49,21,31,50,26,25,49,51,22,25,51,37,37,66,49,44,86,79,57,69,69,73,61,43,55,52,39,43,51,51,23,47,50,27,31,50,49,22,44,47,28,48,50,51,28,52,58,53,44,69,86,38,70,92,46,71,65,56,51,51,54,46,50,50,46,63,54,45,46,48,43,37,51,29,27,37,43,40,45,51,58,71,69,78,114

Secondary structure (DSSP, 8-state):
---PPP-------HHHHHHHTSSSHHHHHHHHGGGHHHHTT-HHHHHHHHHHHHHHHHHHHHHHHHHHHTT--HHHHHHHHHHHHHHHHHHHHHHHHHHHHHHHTT--THHHHHHHHHHHHHHHHHHHHHHHHHHHTTTSPSSHHHHHHHHHHHHHHHHHHHHHHHHHHHH--

Foldseek 3Di:
DDDDDDPPPDPPQLQLVLLVQFPHSVCSCVQCVVVCVVCGNPLLSSLLSLLVSLLVLLVVLLVVLVVVLVVDDDLSNVLSVLLSVLSVLLSVLSVQLSVLSVCLVPDDDPSNLVSLVSSLVSLVSSLVSLVVSLVSCVPPDDDPSNVVSNVSSVVSSSSSRSSSSSSVVSNPD

Sequence (173 aa):
MKRQAPEAA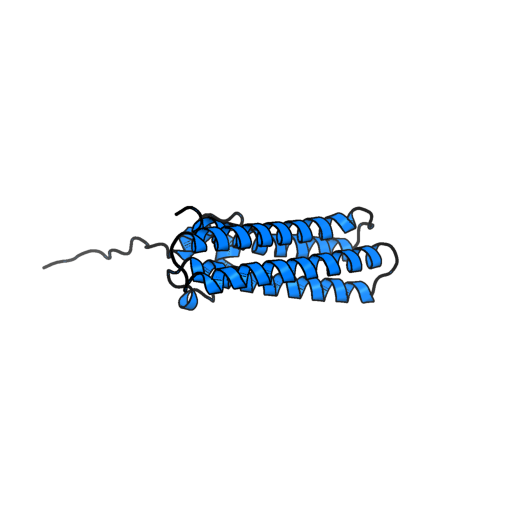TRRSSYARCCAATLYPGLCYSSLAGYASVVQQNAIELAHVAAKITLARLRSLTSHDSAAGRGTTGLEHAALIDCSDLLDDAVGWARRAGAEMKRLGKVVGPEVAWRVSNALTWMSTALTDEVTCRDGFVRVAAGSVKTDVSYRIRKVKKYTSNTLALIHILGFN

Mean predicted aligned error: 6.15 Å

Organism: NCBI:txid320322

Nearest PDB structures (foldseek):
  8d9o-assembly1_A  TM=5.256E-01  e=6.613E-02  synthetic construct
  7nsu-assembly1_D  TM=3.511E-01  e=1.028E+00  Escherichia coli
  7by5-assembly1_A  TM=3.066E-01  e=1.028E+00  Clostridium tetani E88
  2b5u-assembly2_C  TM=3.024E-01  e=2.692E+00  Escherichia coli

Radius of gyration: 19.17 Å; Cα contacts (8 Å, |Δi|>4): 217; chains: 1; bounding box: 74×23×50 Å

pLDDT: mean 89.65, std 15.79, range [30.86, 98.88]